Protein AF-A0A0P9VXT4-F1 (afdb_monomer_lite)

Sequence (133 aa):
MSAPTRQIVRPAGAGHETLYVLLLCLLILGVAAGVVSLHRDTQETHSLASHQLDARRDLTAAEQGIYADLRVTLDEIRLLATEQQTPVTPQQLGDEGFAPFAQDASSVSRGGHAWQMFEQSYLGLSQTPNVAG

InterPro domains:
  IPR046160 Protein of unknown function DUF6162 [PF19659] (54-133)

Secondary structure (DSSP, 8-state):
-PPP-----PPP-THHHHHHHHHHHHHHHHHHHHHHHHS----------TT---TTTTS-HHHHHHHHHHHHHHHHHHHHHHH-SS---HHHHHHTT-TTTS-SHHHHHTT--EEEEETTEEEEE-S-TTT--

Foldseek 3Di:
DDDDDDDDDDPDPCPVVVVVVVVVVVVVVVVVVVVCVVPPPPPPCPPDDPPDDDLVPRDDPLSVLQVVLCVVVVVVQVVVVVVDVDRCFLVNCLVVPRPPSPPDPSVVQSQVWDWGDDPNDIDTDGPCVVRPD

pLDDT: mean 83.83, std 13.0, range [42.97, 97.62]

Structure (mmCIF, N/CA/C/O backbone):
data_AF-A0A0P9VXT4-F1
#
_entry.id   AF-A0A0P9VXT4-F1
#
loop_
_atom_site.group_PDB
_atom_site.id
_atom_site.type_symbol
_atom_site.label_atom_id
_atom_site.label_alt_id
_atom_site.label_comp_id
_atom_site.label_asym_id
_atom_site.label_entity_id
_atom_site.label_seq_id
_atom_site.pdbx_PDB_ins_code
_atom_site.Cartn_x
_atom_site.Cartn_y
_atom_site.Cartn_z
_atom_site.occupancy
_atom_site.B_iso_or_equiv
_atom_site.auth_seq_id
_atom_site.auth_comp_id
_atom_site.auth_asym_id
_atom_site.auth_atom_id
_atom_site.pdbx_PDB_model_num
ATOM 1 N N . MET A 1 1 ? 34.892 46.091 -50.918 1.00 42.97 1 MET A N 1
ATOM 2 C CA . MET A 1 1 ? 33.662 45.338 -50.591 1.00 42.97 1 MET A CA 1
ATOM 3 C C . MET A 1 1 ? 34.086 43.928 -50.218 1.00 42.97 1 MET A C 1
ATOM 5 O O . MET A 1 1 ? 34.544 43.203 -51.090 1.00 42.97 1 MET A O 1
ATOM 9 N N . SER A 1 2 ? 34.074 43.593 -48.929 1.00 49.78 2 SER A N 1
ATOM 10 C CA . SER A 1 2 ? 34.536 42.288 -48.433 1.00 49.78 2 SER A CA 1
ATOM 11 C C . SER A 1 2 ? 33.477 41.220 -48.708 1.00 49.78 2 SER A C 1
ATOM 13 O O . SER A 1 2 ? 32.306 41.428 -48.396 1.00 49.78 2 SER A O 1
ATOM 15 N N . ALA A 1 3 ? 33.869 40.105 -49.324 1.00 58.69 3 ALA A N 1
ATOM 16 C CA . ALA A 1 3 ? 32.957 39.003 -49.617 1.00 58.69 3 ALA A CA 1
ATOM 17 C C . ALA A 1 3 ? 32.540 38.283 -48.316 1.00 58.69 3 ALA A C 1
ATOM 19 O O . ALA A 1 3 ? 33.403 38.032 -47.472 1.00 58.69 3 ALA A O 1
ATOM 20 N N . PRO A 1 4 ? 31.251 37.940 -48.129 1.00 67.75 4 PRO A N 1
ATOM 21 C CA . PRO A 1 4 ? 30.798 37.243 -46.932 1.00 67.75 4 PRO A CA 1
ATOM 22 C C . PRO A 1 4 ? 31.283 35.787 -46.932 1.00 67.75 4 PRO A C 1
ATOM 24 O O . PRO A 1 4 ? 30.975 35.004 -47.833 1.00 67.75 4 PRO A O 1
ATOM 27 N N . THR A 1 5 ? 32.031 35.410 -45.899 1.00 71.88 5 THR A N 1
ATOM 28 C CA . THR A 1 5 ? 32.478 34.036 -45.658 1.00 71.88 5 THR A CA 1
ATOM 29 C C . THR A 1 5 ? 31.291 33.187 -45.206 1.00 71.88 5 THR A C 1
ATOM 31 O O . THR A 1 5 ? 30.787 33.326 -44.094 1.00 71.88 5 THR A O 1
ATOM 34 N N . ARG A 1 6 ? 30.818 32.290 -46.075 1.00 73.00 6 ARG A N 1
ATOM 35 C CA . ARG A 1 6 ? 29.750 31.337 -45.752 1.00 73.00 6 ARG A CA 1
ATOM 36 C C . ARG A 1 6 ? 30.343 30.127 -45.029 1.00 73.00 6 ARG A C 1
ATOM 38 O O . ARG A 1 6 ? 30.913 29.244 -45.665 1.00 73.00 6 ARG A O 1
ATOM 45 N N . GLN A 1 7 ? 30.192 30.076 -43.710 1.00 74.88 7 GLN A N 1
ATOM 46 C CA . GLN A 1 7 ? 30.589 28.926 -42.898 1.00 74.88 7 GLN A CA 1
ATOM 47 C C . GLN A 1 7 ? 29.438 27.915 -42.822 1.00 74.88 7 GLN A C 1
ATOM 49 O O . GLN A 1 7 ? 28.364 28.215 -42.307 1.00 74.88 7 GLN A O 1
ATOM 54 N N . ILE A 1 8 ? 29.655 26.712 -43.353 1.00 68.69 8 ILE A N 1
ATOM 55 C CA . ILE A 1 8 ? 28.701 25.601 -43.259 1.00 68.69 8 ILE A CA 1
ATOM 56 C C . ILE A 1 8 ? 29.077 24.776 -42.027 1.00 68.69 8 ILE A C 1
ATOM 58 O O . ILE A 1 8 ? 30.079 24.061 -42.040 1.00 68.69 8 ILE A O 1
ATOM 62 N N . VAL A 1 9 ? 28.283 24.879 -40.960 1.00 69.69 9 VAL A N 1
ATOM 63 C CA . VAL A 1 9 ? 28.416 24.025 -39.773 1.00 69.69 9 VAL A CA 1
ATOM 64 C C . VAL A 1 9 ? 27.749 22.690 -40.092 1.00 69.69 9 VAL A C 1
ATOM 66 O O . VAL A 1 9 ? 26.535 22.625 -40.277 1.00 69.69 9 VAL A O 1
ATOM 69 N N . ARG A 1 10 ? 28.540 21.620 -40.219 1.00 62.66 10 ARG A N 1
ATOM 70 C CA . ARG A 1 10 ? 27.982 20.270 -40.357 1.00 62.66 10 ARG A CA 1
ATOM 71 C C . ARG A 1 10 ? 27.337 19.877 -39.022 1.00 62.66 10 ARG A C 1
ATOM 73 O O . ARG A 1 10 ? 27.968 20.107 -37.990 1.00 62.66 10 ARG A O 1
ATOM 80 N N . PRO A 1 11 ? 26.120 19.306 -39.016 1.00 65.12 11 PRO A N 1
ATOM 81 C CA . PRO A 1 11 ? 25.519 18.816 -37.783 1.00 65.12 11 PRO A CA 1
ATOM 82 C C . PRO A 1 11 ? 26.452 17.775 -37.155 1.00 65.12 11 PRO A C 1
ATOM 84 O O . PRO A 1 11 ? 26.979 16.911 -37.860 1.00 65.12 11 PRO A O 1
ATOM 87 N N . ALA A 1 12 ? 26.688 17.887 -35.846 1.00 62.22 12 ALA A N 1
ATOM 88 C CA . ALA A 1 12 ? 27.443 16.891 -35.097 1.00 62.22 12 ALA A CA 1
ATOM 89 C C . ALA A 1 12 ? 26.762 15.528 -35.293 1.00 62.22 12 ALA A C 1
ATOM 91 O O . ALA A 1 12 ? 25.574 15.369 -35.015 1.00 62.22 12 ALA A O 1
ATOM 92 N N . GLY A 1 13 ? 27.485 14.573 -35.877 1.00 61.97 13 GLY A N 1
ATOM 93 C CA . GLY A 1 13 ? 26.953 13.259 -36.222 1.00 61.97 13 GLY A CA 1
ATOM 94 C C . GLY A 1 13 ? 26.688 12.413 -34.978 1.00 61.97 13 GLY A C 1
ATOM 95 O O . GLY A 1 13 ? 27.500 11.562 -34.643 1.00 61.97 13 GLY A O 1
ATOM 96 N N . ALA A 1 14 ? 25.530 12.598 -34.342 1.00 60.06 14 ALA A N 1
ATOM 97 C CA . ALA A 1 14 ? 25.082 11.870 -33.146 1.00 60.06 14 ALA A CA 1
ATOM 98 C C . ALA A 1 14 ? 24.666 10.402 -33.405 1.00 60.06 14 ALA A C 1
ATOM 100 O O . ALA A 1 14 ? 24.127 9.731 -32.523 1.00 60.06 14 ALA A O 1
ATOM 101 N N . GLY A 1 15 ? 24.871 9.887 -34.624 1.00 63.19 15 GLY A N 1
ATOM 102 C CA . GLY A 1 15 ? 24.391 8.562 -35.031 1.00 63.19 15 GLY A CA 1
ATOM 103 C C . GLY A 1 15 ? 25.058 7.410 -34.276 1.00 63.19 15 GLY A C 1
ATOM 104 O O . GLY A 1 15 ? 24.374 6.486 -33.846 1.00 63.19 15 GLY A O 1
ATOM 105 N N . HIS A 1 16 ? 26.375 7.482 -34.060 1.00 74.00 16 HIS A N 1
ATOM 106 C CA . HIS A 1 16 ? 27.107 6.420 -33.360 1.00 74.00 16 HIS A CA 1
ATOM 107 C C . HIS A 1 16 ? 26.843 6.441 -31.853 1.00 74.00 16 HIS A C 1
ATOM 109 O O . HIS A 1 16 ? 26.641 5.392 -31.256 1.00 74.00 16 HIS A O 1
ATOM 115 N N . GLU A 1 17 ? 26.774 7.624 -31.244 1.00 80.62 17 GLU A N 1
ATOM 116 C CA . GLU A 1 17 ? 26.475 7.773 -29.815 1.00 80.62 17 GLU A CA 1
ATOM 117 C C . GLU A 1 17 ? 25.069 7.256 -29.494 1.00 80.62 17 GLU A C 1
ATOM 119 O O . GLU A 1 17 ? 24.894 6.475 -28.562 1.00 80.62 17 GLU A O 1
ATOM 124 N N . THR A 1 18 ? 24.082 7.595 -30.331 1.00 84.19 18 THR A N 1
ATOM 125 C CA . THR A 1 18 ? 22.703 7.103 -30.179 1.00 84.19 18 THR A CA 1
ATOM 126 C C . THR A 1 18 ? 22.623 5.589 -30.376 1.00 84.19 18 THR A C 1
ATOM 128 O O . THR A 1 18 ? 21.898 4.912 -29.649 1.00 84.19 18 THR A O 1
ATOM 131 N N . LEU A 1 19 ? 23.399 5.034 -31.314 1.00 86.62 19 LEU A N 1
ATOM 132 C CA . LEU A 1 19 ? 23.491 3.588 -31.515 1.00 86.62 19 LEU A CA 1
ATOM 133 C C . LEU A 1 19 ? 24.079 2.881 -30.286 1.00 86.62 19 LEU A C 1
ATOM 135 O O . LEU A 1 19 ? 23.535 1.866 -29.858 1.00 86.62 19 LEU A O 1
ATOM 139 N N . TYR A 1 20 ? 25.157 3.409 -29.700 1.00 89.56 20 TYR A N 1
ATOM 140 C CA . TYR A 1 20 ? 25.758 2.827 -28.498 1.00 89.56 20 TYR A CA 1
ATOM 141 C C . TYR A 1 20 ? 24.814 2.888 -27.299 1.00 89.56 20 TYR A C 1
ATOM 143 O O . TYR A 1 20 ? 24.695 1.903 -26.573 1.00 89.56 20 TYR A O 1
ATOM 151 N N . VAL A 1 21 ? 24.096 4.000 -27.122 1.00 91.56 21 VAL A N 1
ATOM 152 C CA . VAL A 1 21 ? 23.073 4.129 -26.074 1.00 91.56 21 VAL A CA 1
ATOM 153 C C . VAL A 1 21 ? 21.953 3.113 -26.289 1.00 91.56 21 VAL A C 1
ATOM 155 O O . VAL A 1 21 ? 21.589 2.406 -25.354 1.00 91.56 21 VAL A O 1
ATOM 158 N N . LEU A 1 22 ? 21.451 2.971 -27.520 1.00 92.12 22 LEU A N 1
ATOM 159 C CA . LEU A 1 22 ? 20.409 1.994 -27.839 1.00 92.12 22 LEU A CA 1
ATOM 160 C C . LEU A 1 22 ? 20.871 0.556 -27.565 1.00 92.12 22 LEU A C 1
ATOM 162 O O . LEU A 1 22 ? 20.134 -0.218 -26.956 1.00 92.12 22 LEU A O 1
ATOM 166 N N . LEU A 1 23 ? 22.090 0.202 -27.978 1.00 95.50 23 LEU A N 1
ATOM 167 C CA . LEU A 1 23 ? 22.667 -1.119 -27.721 1.00 95.50 23 LEU A CA 1
ATOM 168 C C . LEU A 1 23 ? 22.830 -1.387 -26.225 1.00 95.50 23 LEU A C 1
ATOM 170 O O . LEU A 1 23 ? 22.500 -2.478 -25.766 1.00 95.50 23 LEU A O 1
ATOM 174 N N . LEU A 1 24 ? 23.286 -0.395 -25.459 1.00 95.56 24 LEU A N 1
ATOM 175 C CA . LEU A 1 24 ? 23.392 -0.505 -24.009 1.00 95.56 24 LEU A CA 1
ATOM 176 C C . LEU A 1 24 ? 22.015 -0.715 -23.366 1.00 95.56 24 LEU A C 1
ATOM 178 O O . LEU A 1 24 ? 21.866 -1.604 -22.530 1.00 95.56 24 LEU A O 1
ATOM 182 N N . CYS A 1 25 ? 20.996 0.041 -23.786 1.00 96.25 25 CYS A N 1
ATOM 183 C CA . CYS A 1 25 ? 19.622 -0.145 -23.317 1.00 96.25 25 CYS A CA 1
ATOM 184 C C . CYS A 1 25 ? 19.106 -1.558 -23.620 1.00 96.25 25 CYS A C 1
ATOM 186 O O . CYS A 1 25 ? 18.560 -2.210 -22.732 1.00 96.25 25 CYS A O 1
ATOM 188 N N . LEU A 1 26 ? 19.310 -2.062 -24.842 1.00 97.62 26 LEU A N 1
ATOM 189 C CA . LEU A 1 26 ? 18.908 -3.420 -25.219 1.00 97.62 26 LEU A CA 1
ATOM 190 C C . LEU A 1 26 ? 19.645 -4.488 -24.407 1.00 97.62 26 LEU A C 1
ATOM 192 O O . LEU A 1 26 ? 19.032 -5.473 -24.003 1.00 97.62 26 LEU A O 1
ATOM 196 N N . LEU A 1 27 ? 20.932 -4.283 -24.127 1.00 97.56 27 LEU A N 1
ATOM 197 C CA . LEU A 1 27 ? 21.717 -5.185 -23.291 1.00 97.56 27 LEU A CA 1
ATOM 198 C C . LEU A 1 27 ? 21.189 -5.218 -21.851 1.00 97.56 27 LEU A C 1
ATOM 200 O O . LEU A 1 27 ? 20.994 -6.303 -21.309 1.00 97.56 27 LEU A O 1
ATOM 204 N N . ILE A 1 28 ? 20.890 -4.059 -21.254 1.00 97.50 28 ILE A N 1
ATOM 205 C CA . ILE A 1 28 ? 20.290 -3.973 -19.912 1.00 97.50 28 ILE A CA 1
ATOM 206 C C . ILE A 1 28 ? 18.945 -4.705 -19.880 1.00 97.50 28 ILE A C 1
ATOM 208 O O . ILE A 1 28 ? 18.713 -5.519 -18.987 1.00 97.50 28 ILE A O 1
ATOM 212 N N . LEU A 1 29 ? 18.078 -4.459 -20.867 1.00 97.44 29 LEU A N 1
ATOM 213 C CA . LEU A 1 29 ? 16.775 -5.122 -20.963 1.00 97.44 29 LEU A CA 1
ATOM 214 C C . LEU A 1 29 ? 16.917 -6.639 -21.133 1.00 97.44 29 LEU A C 1
ATOM 216 O O . LEU A 1 29 ? 16.199 -7.391 -20.478 1.00 97.44 29 LEU A O 1
ATOM 220 N N . GLY A 1 30 ? 17.859 -7.095 -21.962 1.00 97.62 30 GLY A N 1
ATOM 221 C CA . GLY A 1 30 ? 18.140 -8.516 -22.163 1.00 97.62 30 GLY A CA 1
ATOM 222 C C . GLY A 1 30 ? 18.633 -9.202 -20.889 1.00 9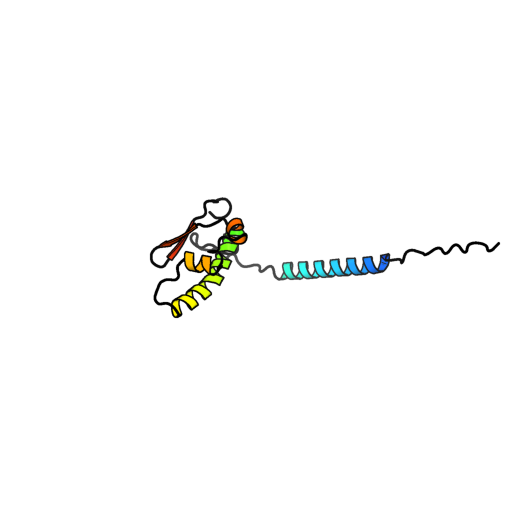7.62 30 GLY A C 1
ATOM 223 O O . GLY A 1 30 ? 18.136 -10.271 -20.536 1.00 97.62 30 GLY A O 1
ATOM 224 N N . VAL A 1 31 ? 19.556 -8.568 -20.158 1.00 96.69 31 VAL A N 1
ATOM 225 C CA . VAL A 1 31 ? 20.050 -9.079 -18.870 1.00 96.69 31 VAL A CA 1
ATOM 226 C C . VAL A 1 31 ? 18.927 -9.114 -17.836 1.00 96.69 31 VAL A C 1
ATOM 228 O O . VAL A 1 31 ? 18.741 -10.142 -17.193 1.00 96.69 31 VAL A O 1
ATOM 231 N N . ALA A 1 32 ? 18.140 -8.043 -17.703 1.00 94.19 32 ALA A N 1
ATOM 232 C CA . ALA A 1 32 ? 17.018 -7.994 -16.767 1.00 94.19 32 ALA A CA 1
ATOM 233 C C . ALA A 1 32 ? 15.973 -9.077 -17.074 1.00 94.19 32 ALA A C 1
ATOM 235 O O . ALA A 1 32 ? 15.560 -9.807 -16.175 1.00 94.19 32 ALA A O 1
ATOM 236 N N . ALA A 1 33 ? 15.594 -9.238 -18.346 1.00 92.62 33 ALA A N 1
ATOM 237 C CA . ALA A 1 33 ? 14.677 -10.289 -18.776 1.00 92.62 33 ALA A CA 1
ATOM 238 C C . ALA A 1 33 ? 15.239 -11.691 -18.495 1.00 92.62 33 ALA A C 1
ATOM 240 O O . ALA A 1 33 ? 14.506 -12.557 -18.017 1.00 92.62 33 ALA A O 1
ATOM 241 N N . GLY A 1 34 ? 16.536 -11.907 -18.733 1.00 94.06 34 GLY A N 1
ATOM 242 C CA . GLY A 1 34 ? 17.222 -13.157 -18.408 1.00 94.06 34 GLY A CA 1
ATOM 243 C C . GLY A 1 34 ? 17.204 -13.455 -16.910 1.00 94.06 34 GLY A C 1
ATOM 244 O O . GLY A 1 34 ? 16.792 -14.539 -16.507 1.00 94.06 34 GLY A O 1
ATOM 245 N N . VAL A 1 35 ? 17.571 -12.478 -16.077 1.00 91.44 35 VAL A N 1
ATOM 246 C CA . VAL A 1 35 ? 17.538 -12.594 -14.612 1.00 91.44 35 VAL A CA 1
ATOM 247 C C . VAL A 1 35 ? 16.130 -12.917 -14.130 1.00 91.44 35 VAL A C 1
ATOM 249 O O . VAL A 1 35 ? 15.974 -13.874 -13.380 1.00 91.44 35 VAL A O 1
ATOM 252 N N . VAL A 1 36 ? 15.111 -12.186 -14.591 1.00 86.69 36 VAL A N 1
ATOM 253 C CA . VAL A 1 36 ? 13.705 -12.430 -14.231 1.00 86.69 36 VAL A CA 1
ATOM 254 C C . VAL A 1 36 ? 13.253 -13.812 -14.686 1.00 86.69 36 VAL A C 1
ATOM 256 O O . VAL A 1 36 ? 12.566 -14.495 -13.941 1.00 86.69 36 VAL A O 1
ATOM 259 N N . SER A 1 37 ? 13.628 -14.253 -15.887 1.00 85.75 37 SER A N 1
ATOM 260 C CA . SER A 1 37 ? 13.245 -15.577 -16.380 1.00 85.75 37 SER A CA 1
ATOM 261 C C . SER A 1 37 ? 13.921 -16.710 -15.609 1.00 85.75 37 SER A C 1
ATOM 263 O O . SER A 1 37 ? 13.303 -17.755 -15.443 1.00 85.75 37 SER A O 1
ATOM 265 N N . LEU A 1 38 ? 15.164 -16.519 -15.158 1.00 84.12 38 LEU A N 1
ATOM 266 C CA . LEU A 1 38 ? 15.915 -17.499 -14.365 1.00 84.12 38 LEU A CA 1
ATOM 267 C C . LEU A 1 38 ? 15.501 -17.498 -12.885 1.00 84.12 38 LEU A C 1
ATOM 269 O O . LEU A 1 38 ? 15.521 -18.547 -12.257 1.00 84.12 38 LEU A O 1
ATOM 273 N N . HIS A 1 39 ? 15.107 -16.340 -12.344 1.00 74.31 39 HIS A N 1
ATOM 274 C CA . HIS A 1 39 ? 14.592 -16.170 -10.977 1.00 74.31 39 HIS A CA 1
ATOM 275 C C . HIS A 1 39 ? 13.067 -16.245 -10.899 1.00 74.31 39 HIS A C 1
ATOM 277 O O . HIS A 1 39 ? 12.490 -15.970 -9.847 1.00 74.31 39 HIS A O 1
ATOM 283 N N . ARG A 1 40 ? 12.385 -16.612 -11.991 1.00 62.91 40 ARG A N 1
ATOM 284 C CA . ARG A 1 40 ? 11.022 -17.124 -11.887 1.00 62.91 40 ARG A CA 1
ATOM 285 C C . ARG A 1 40 ? 11.145 -18.447 -11.162 1.00 62.91 40 ARG A C 1
ATOM 287 O O . ARG A 1 40 ? 11.313 -19.485 -11.794 1.00 62.91 40 ARG A O 1
ATOM 294 N N . ASP A 1 41 ? 11.093 -18.378 -9.839 1.00 56.03 41 ASP A N 1
ATOM 295 C CA . ASP A 1 41 ? 10.861 -19.539 -9.012 1.00 56.03 41 ASP A CA 1
ATOM 296 C C . ASP A 1 41 ? 9.690 -20.293 -9.642 1.00 56.03 41 ASP A C 1
ATOM 298 O O . ASP A 1 41 ? 8.559 -19.798 -9.724 1.00 56.03 41 ASP A O 1
ATOM 302 N N . THR A 1 42 ? 9.967 -21.509 -10.103 1.00 56.00 42 THR A N 1
ATOM 303 C CA . THR A 1 42 ? 8.981 -22.581 -10.157 1.00 56.00 42 THR A CA 1
ATOM 304 C C . THR A 1 42 ? 8.599 -22.878 -8.715 1.00 56.00 42 THR A C 1
ATOM 306 O O . THR A 1 42 ? 8.976 -23.900 -8.153 1.00 56.00 42 THR A O 1
ATOM 309 N N . GLN A 1 43 ? 7.927 -21.922 -8.078 1.00 51.19 43 GLN A N 1
ATOM 310 C CA . GLN A 1 43 ? 7.336 -22.091 -6.773 1.00 51.19 43 GLN A CA 1
ATOM 311 C C . GLN A 1 43 ? 6.273 -23.148 -6.984 1.00 51.19 43 GLN A C 1
ATOM 313 O O . GLN A 1 43 ? 5.230 -22.872 -7.589 1.00 51.19 43 GLN A O 1
ATOM 318 N N . GLU A 1 44 ? 6.604 -24.370 -6.558 1.00 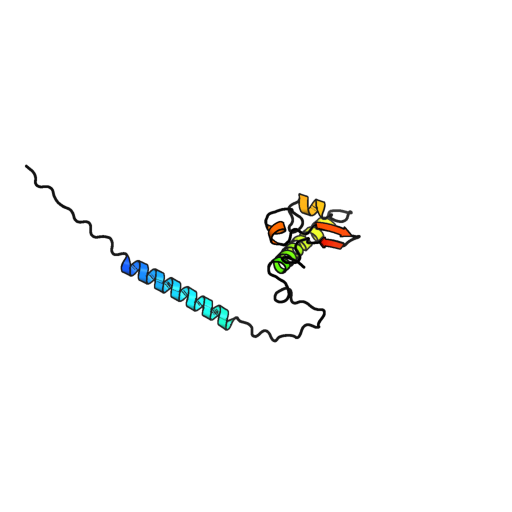50.62 44 GLU A N 1
ATOM 319 C CA . GLU A 1 44 ? 5.635 -25.423 -6.326 1.00 50.62 44 GLU A CA 1
ATOM 320 C C . GLU A 1 44 ? 4.397 -24.751 -5.762 1.00 50.62 44 GLU A C 1
ATOM 322 O O . GLU A 1 44 ? 4.453 -24.033 -4.759 1.00 50.62 44 GLU A O 1
ATOM 327 N N . THR A 1 45 ? 3.290 -24.918 -6.471 1.00 53.38 45 THR A N 1
ATOM 328 C CA . THR A 1 45 ? 1.975 -24.594 -5.958 1.00 53.38 45 THR A CA 1
ATOM 329 C C . THR A 1 45 ? 1.770 -25.491 -4.747 1.00 53.38 45 THR A C 1
ATOM 331 O O . THR A 1 45 ? 1.191 -26.569 -4.859 1.00 53.38 45 THR A O 1
ATOM 334 N N . HIS A 1 46 ? 2.291 -25.082 -3.592 1.00 51.06 46 HIS A N 1
ATOM 335 C CA . HIS A 1 46 ? 1.786 -25.532 -2.316 1.00 51.06 46 HIS A CA 1
ATOM 336 C C . HIS A 1 46 ? 0.303 -25.209 -2.386 1.00 51.06 46 HIS A C 1
ATOM 338 O O . HIS A 1 46 ? -0.081 -24.040 -2.409 1.00 51.06 46 HIS A O 1
ATOM 344 N N . SER A 1 47 ? -0.510 -26.246 -2.566 1.00 59.25 47 SER A N 1
ATOM 345 C CA . SER A 1 47 ? -1.953 -26.113 -2.602 1.00 59.25 47 SER A CA 1
ATOM 346 C C . SER A 1 47 ? -2.358 -25.539 -1.254 1.00 59.25 47 SER A C 1
ATOM 348 O O . SER A 1 47 ? -2.374 -26.252 -0.247 1.00 59.25 47 SER A O 1
ATOM 350 N N . LEU A 1 48 ? -2.598 -24.234 -1.219 1.00 64.06 48 LEU A N 1
ATOM 351 C CA . LEU A 1 48 ? -3.164 -23.590 -0.056 1.00 64.06 48 LEU A CA 1
ATOM 352 C C . LEU A 1 48 ? -4.504 -24.267 0.217 1.00 64.06 48 LEU A C 1
ATOM 354 O O . LEU A 1 48 ? -5.264 -24.582 -0.704 1.00 64.06 48 LEU A O 1
ATOM 358 N N . ALA A 1 49 ? -4.770 -24.567 1.486 1.00 72.31 49 ALA A N 1
ATOM 359 C CA . ALA A 1 49 ? -6.088 -25.044 1.865 1.00 72.31 49 ALA A CA 1
ATOM 360 C C . ALA A 1 49 ? -7.123 -23.988 1.449 1.00 72.31 49 ALA A C 1
ATOM 362 O O . ALA A 1 49 ? -6.822 -22.801 1.478 1.00 72.31 49 ALA A O 1
ATOM 363 N N . SER A 1 50 ? -8.348 -24.389 1.109 1.00 70.25 50 SER A N 1
ATOM 364 C CA . SER A 1 50 ? -9.373 -23.502 0.521 1.00 70.25 50 SER A CA 1
ATOM 365 C C . SER A 1 50 ? -9.761 -22.267 1.355 1.00 70.25 50 SER A C 1
ATOM 367 O O . SER A 1 50 ? -10.531 -21.438 0.890 1.00 70.25 50 SER A O 1
ATOM 369 N N . HIS A 1 51 ? -9.286 -22.171 2.597 1.00 75.31 51 HIS A N 1
ATOM 370 C CA . HIS A 1 51 ? -9.495 -21.055 3.521 1.00 75.31 51 HIS A CA 1
ATOM 371 C C . HIS A 1 51 ? -8.255 -20.157 3.681 1.00 75.31 51 HIS A C 1
ATOM 373 O O . HIS A 1 51 ? -8.272 -19.234 4.490 1.00 75.31 51 HIS A O 1
ATOM 379 N N . GLN A 1 52 ? -7.159 -20.461 2.987 1.00 78.75 52 GLN A N 1
ATOM 380 C CA . GLN A 1 52 ? -5.926 -19.683 3.005 1.00 78.75 52 GLN A CA 1
ATOM 381 C C . GLN A 1 52 ? -5.814 -18.896 1.706 1.00 78.75 52 GLN A C 1
ATOM 383 O O . GLN A 1 52 ? -6.102 -19.419 0.634 1.00 78.75 52 GLN A O 1
ATOM 388 N N . LEU A 1 53 ? -5.376 -17.648 1.832 1.00 77.06 53 LEU A N 1
ATOM 389 C CA . LEU A 1 53 ? -5.124 -16.747 0.716 1.00 77.06 53 LEU A CA 1
ATOM 390 C C . LEU A 1 53 ? -3.626 -16.438 0.675 1.00 77.06 53 LEU A C 1
ATOM 392 O O . LEU A 1 53 ? -3.041 -16.056 1.693 1.00 77.06 53 LEU A O 1
ATOM 396 N N . ASP A 1 54 ? -2.999 -16.588 -0.488 1.00 80.19 54 ASP A N 1
ATOM 397 C CA . ASP A 1 54 ? -1.670 -16.048 -0.748 1.00 80.19 54 ASP A CA 1
ATOM 398 C C . ASP A 1 54 ? -1.795 -14.540 -0.946 1.00 80.19 54 ASP A C 1
ATOM 400 O O . ASP A 1 54 ? -2.286 -14.069 -1.975 1.00 80.19 54 ASP A O 1
ATOM 404 N N . ALA A 1 55 ? -1.276 -13.770 0.009 1.00 79.75 55 ALA A N 1
ATOM 405 C CA . ALA A 1 55 ? -1.270 -12.316 -0.072 1.00 79.75 55 ALA A CA 1
ATOM 406 C C . ALA A 1 55 ? -0.613 -11.772 -1.359 1.00 79.75 55 ALA A C 1
ATOM 408 O O . ALA A 1 55 ? -0.860 -10.628 -1.706 1.00 79.75 55 ALA A O 1
ATOM 409 N N . ARG A 1 56 ? 0.213 -12.546 -2.084 1.00 75.69 56 ARG A N 1
ATOM 410 C CA . ARG A 1 56 ? 0.815 -12.126 -3.365 1.00 75.69 56 ARG A CA 1
ATOM 411 C C . ARG A 1 56 ? -0.002 -12.472 -4.608 1.00 75.69 56 ARG A C 1
ATOM 413 O O . ARG A 1 56 ? 0.237 -11.863 -5.650 1.00 75.69 56 ARG A O 1
ATOM 420 N N . ARG A 1 57 ? -0.883 -13.473 -4.553 1.00 73.94 57 ARG A N 1
ATOM 421 C CA . ARG A 1 57 ? -1.561 -14.017 -5.751 1.00 73.94 57 ARG A CA 1
ATOM 422 C C . ARG A 1 57 ? -3.074 -13.901 -5.683 1.00 73.94 57 ARG A C 1
ATOM 424 O O . ARG A 1 57 ? -3.691 -13.675 -6.719 1.00 73.94 57 ARG A O 1
ATOM 431 N N . ASP A 1 58 ? -3.630 -14.021 -4.485 1.00 81.12 58 ASP A N 1
ATOM 432 C CA . ASP A 1 58 ? -5.073 -14.124 -4.275 1.00 81.12 58 ASP A CA 1
ATOM 433 C C . ASP A 1 58 ? -5.706 -12.779 -3.894 1.00 81.12 58 ASP A C 1
ATOM 435 O O . ASP A 1 58 ? -6.926 -12.659 -3.890 1.00 81.12 58 ASP A O 1
ATOM 439 N N . LEU A 1 59 ? -4.881 -11.763 -3.615 1.00 85.25 59 LEU A N 1
ATOM 440 C CA . LEU A 1 59 ? -5.308 -10.385 -3.367 1.00 85.25 59 LEU A CA 1
ATOM 441 C C . LEU A 1 59 ? -5.170 -9.525 -4.627 1.00 85.25 59 LEU A C 1
ATOM 443 O O . LEU A 1 59 ? -4.171 -9.624 -5.352 1.00 85.25 59 LEU A O 1
ATOM 447 N N . THR A 1 60 ? -6.120 -8.617 -4.846 1.00 88.12 60 THR A N 1
ATOM 448 C CA . THR A 1 60 ? -6.017 -7.563 -5.864 1.00 88.12 60 THR A CA 1
ATOM 449 C C . THR A 1 60 ? -4.870 -6.601 -5.544 1.00 88.12 60 THR A C 1
ATOM 451 O O . THR A 1 60 ? -4.424 -6.490 -4.406 1.00 88.12 60 THR A O 1
ATOM 454 N N . ALA A 1 61 ? -4.386 -5.839 -6.530 1.00 87.50 61 ALA A N 1
ATOM 455 C CA . ALA A 1 61 ? -3.296 -4.882 -6.299 1.00 87.50 61 ALA A CA 1
ATOM 456 C C . ALA A 1 61 ? -3.615 -3.846 -5.197 1.00 87.50 61 ALA A C 1
ATOM 458 O O . ALA A 1 61 ? -2.722 -3.427 -4.458 1.00 87.50 61 ALA A O 1
ATOM 459 N N . ALA A 1 62 ? -4.883 -3.447 -5.068 1.00 88.25 62 ALA A N 1
ATOM 460 C CA . ALA A 1 62 ? -5.333 -2.538 -4.020 1.00 88.25 62 ALA A CA 1
ATOM 461 C C . ALA A 1 62 ? -5.321 -3.212 -2.638 1.00 88.25 62 ALA A C 1
ATOM 463 O O . ALA A 1 62 ? -4.772 -2.642 -1.695 1.00 88.25 62 ALA A O 1
ATOM 464 N N . GLU A 1 63 ? -5.820 -4.445 -2.531 1.00 89.50 63 GLU A N 1
ATOM 465 C CA . GLU A 1 63 ? -5.800 -5.238 -1.293 1.00 89.50 63 GLU A CA 1
ATOM 466 C C . GLU A 1 63 ? -4.382 -5.580 -0.834 1.00 89.50 63 GLU A C 1
ATOM 468 O O . GLU A 1 63 ? -4.070 -5.458 0.349 1.00 89.50 63 GLU A O 1
ATOM 473 N N . GLN A 1 64 ? -3.493 -5.942 -1.764 1.00 91.69 64 GLN A N 1
ATOM 474 C CA . GLN A 1 64 ? -2.063 -6.126 -1.487 1.00 91.69 64 GLN A CA 1
ATOM 475 C C . GLN A 1 64 ? -1.452 -4.860 -0.896 1.00 91.69 64 GLN A C 1
ATOM 477 O O . GLN A 1 64 ? -0.665 -4.908 0.047 1.00 91.69 64 GLN A O 1
ATOM 482 N N . GLY A 1 65 ? -1.858 -3.725 -1.452 1.00 91.44 65 GLY A N 1
ATOM 483 C CA . GLY A 1 65 ? -1.527 -2.406 -0.968 1.00 91.44 65 GLY A CA 1
ATOM 484 C C . GLY A 1 65 ? -1.946 -2.153 0.474 1.00 91.44 65 GLY A C 1
ATOM 485 O O . GLY A 1 65 ? -1.123 -1.754 1.290 1.00 91.44 65 GLY A O 1
ATOM 486 N N . ILE A 1 66 ? -3.212 -2.418 0.792 1.00 92.12 66 ILE A N 1
ATOM 487 C CA . ILE A 1 66 ? -3.749 -2.249 2.150 1.00 92.12 66 ILE A CA 1
ATOM 488 C C . ILE A 1 66 ? -3.049 -3.186 3.117 1.00 92.12 66 ILE A C 1
ATOM 490 O O . ILE A 1 66 ? -2.668 -2.774 4.206 1.00 92.12 66 ILE A O 1
ATOM 494 N N . TYR A 1 67 ? -2.862 -4.444 2.723 1.00 91.62 67 TYR A N 1
ATOM 495 C CA . TYR A 1 67 ? -2.164 -5.427 3.534 1.00 91.62 67 TYR A CA 1
ATOM 496 C C . TYR A 1 67 ? -0.732 -4.978 3.848 1.00 91.62 67 TYR A C 1
ATOM 498 O O . TYR A 1 67 ? -0.292 -5.093 4.992 1.00 91.62 67 TYR A O 1
ATOM 506 N N . ALA A 1 68 ? -0.016 -4.433 2.861 1.00 92.62 68 ALA A N 1
ATOM 507 C CA . ALA A 1 68 ? 1.320 -3.887 3.064 1.00 92.62 68 ALA A CA 1
ATOM 508 C C . ALA A 1 68 ? 1.310 -2.713 4.055 1.00 92.62 68 ALA A C 1
ATOM 510 O O . ALA A 1 68 ? 2.083 -2.731 5.013 1.00 92.62 68 ALA A O 1
ATOM 511 N N . ASP A 1 69 ? 0.405 -1.749 3.877 1.00 93.38 69 ASP A N 1
ATOM 512 C CA . ASP A 1 69 ? 0.293 -0.586 4.764 1.00 93.38 69 ASP A CA 1
ATOM 513 C C . ASP A 1 69 ? -0.060 -1.007 6.201 1.00 93.38 69 ASP A C 1
ATOM 515 O O . ASP A 1 69 ? 0.587 -0.576 7.153 1.00 93.38 69 ASP A O 1
ATOM 519 N N . LEU A 1 70 ? -1.019 -1.925 6.374 1.00 94.31 70 LEU A N 1
ATOM 520 C CA . LEU A 1 70 ? -1.390 -2.473 7.683 1.00 94.31 70 LEU A CA 1
ATOM 521 C C . LEU A 1 70 ? -0.218 -3.172 8.371 1.00 94.31 70 LEU A C 1
ATOM 523 O O . LEU A 1 70 ? -0.078 -3.069 9.587 1.00 94.31 70 LEU A O 1
ATOM 527 N N . ARG A 1 71 ? 0.626 -3.890 7.620 1.00 93.31 71 ARG A N 1
ATOM 528 C CA . ARG A 1 71 ? 1.817 -4.532 8.190 1.00 93.31 71 ARG A CA 1
ATOM 529 C C . ARG A 1 71 ? 2.845 -3.523 8.673 1.00 93.31 71 ARG A C 1
ATOM 531 O O . ARG A 1 71 ? 3.440 -3.771 9.714 1.00 93.31 71 ARG A O 1
ATOM 538 N N . VAL A 1 72 ? 3.050 -2.436 7.933 1.00 93.69 72 VAL A N 1
ATOM 539 C CA . VAL A 1 72 ? 3.959 -1.355 8.338 1.00 93.69 72 VAL A CA 1
ATOM 540 C C . VAL A 1 72 ? 3.424 -0.676 9.596 1.00 93.69 72 VAL A C 1
ATOM 542 O O . VAL A 1 72 ? 4.122 -0.592 10.601 1.00 93.69 72 VAL A O 1
ATOM 545 N N . THR A 1 73 ? 2.154 -0.284 9.586 1.00 94.94 73 THR A N 1
ATOM 546 C CA . THR A 1 73 ? 1.534 0.429 10.709 1.00 94.94 73 THR A CA 1
ATOM 547 C C . THR A 1 73 ? 1.350 -0.447 11.947 1.00 94.94 73 THR A C 1
ATOM 549 O O . THR A 1 73 ? 1.324 0.066 13.060 1.00 94.94 73 THR A O 1
ATOM 552 N N . LEU A 1 74 ? 1.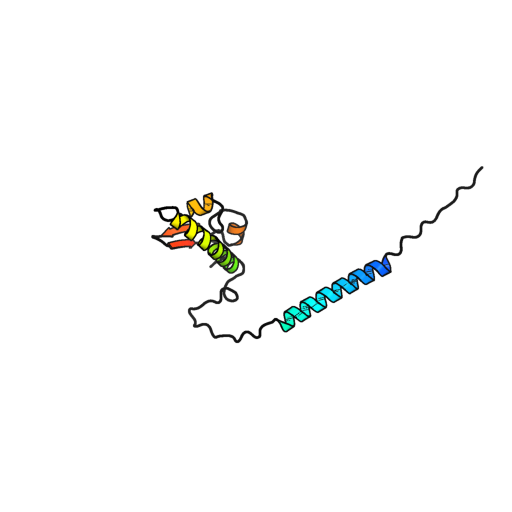276 -1.775 11.810 1.00 94.12 74 LEU A N 1
ATOM 553 C CA . LEU A 1 74 ? 1.214 -2.689 12.955 1.00 94.12 74 LEU A CA 1
ATOM 554 C C . LEU A 1 74 ? 2.422 -2.545 13.888 1.00 94.12 74 LEU A C 1
ATOM 556 O O . LEU A 1 74 ? 2.262 -2.642 15.106 1.00 94.12 74 LEU A O 1
ATOM 560 N N . ASP A 1 75 ? 3.617 -2.342 13.338 1.00 93.19 75 ASP A N 1
ATOM 561 C CA . ASP A 1 75 ? 4.817 -2.185 14.159 1.00 93.19 75 ASP A CA 1
ATOM 562 C C . ASP A 1 75 ? 4.786 -0.855 14.929 1.00 93.19 75 ASP A C 1
ATOM 564 O O . ASP A 1 75 ? 5.104 -0.832 16.119 1.00 93.19 75 ASP A O 1
ATOM 568 N N . GLU A 1 76 ? 4.260 0.204 14.312 1.00 93.88 76 GLU A N 1
ATOM 569 C CA . GLU A 1 76 ? 4.027 1.501 14.962 1.00 93.88 76 GLU A CA 1
ATOM 570 C C . GLU A 1 76 ? 2.953 1.410 16.057 1.00 93.88 76 GLU A C 1
ATOM 572 O O . GLU A 1 76 ? 3.153 1.874 17.178 1.00 93.88 76 GLU A O 1
ATOM 577 N N . ILE A 1 77 ? 1.840 0.713 15.798 1.00 93.44 77 ILE A N 1
ATOM 578 C CA . ILE A 1 77 ? 0.790 0.457 16.800 1.00 93.44 77 ILE A CA 1
ATOM 579 C C . ILE A 1 77 ? 1.370 -0.260 18.022 1.00 93.44 77 ILE A C 1
ATOM 581 O O . ILE A 1 77 ? 1.015 0.068 19.153 1.00 93.44 77 ILE A O 1
ATOM 585 N N . ARG A 1 78 ? 2.247 -1.251 17.823 1.00 92.31 78 ARG A N 1
ATOM 586 C CA . ARG A 1 78 ? 2.884 -1.990 18.928 1.00 92.31 78 ARG A CA 1
ATOM 587 C C . ARG A 1 78 ? 3.800 -1.100 19.758 1.00 92.31 78 ARG A C 1
ATOM 589 O O . ARG A 1 78 ? 3.833 -1.247 20.982 1.00 92.31 78 ARG A O 1
ATOM 596 N N . LEU A 1 79 ? 4.526 -0.196 19.106 1.00 92.56 79 LEU A N 1
ATOM 597 C CA . LEU A 1 79 ? 5.355 0.791 19.784 1.00 92.56 79 LEU A CA 1
ATOM 598 C C . LEU A 1 79 ? 4.484 1.728 20.632 1.00 92.56 79 LEU A C 1
ATOM 600 O O . LEU A 1 79 ? 4.660 1.780 21.849 1.00 92.56 79 LEU A O 1
ATOM 604 N N . LEU A 1 80 ? 3.471 2.352 20.027 1.00 92.25 80 LEU A N 1
ATOM 605 C CA . LEU A 1 80 ? 2.536 3.258 20.706 1.00 92.25 80 LEU A CA 1
ATOM 606 C C . LEU A 1 80 ? 1.785 2.575 21.861 1.00 92.25 80 LEU A C 1
ATOM 608 O O . LEU A 1 80 ? 1.607 3.164 22.926 1.00 92.25 80 LEU A O 1
ATOM 612 N N . ALA A 1 81 ? 1.395 1.309 21.694 1.00 90.69 81 ALA A N 1
ATOM 613 C CA . ALA A 1 81 ? 0.739 0.519 22.738 1.00 90.69 81 ALA A CA 1
ATOM 614 C C . ALA A 1 81 ? 1.653 0.208 23.936 1.00 90.69 81 ALA A C 1
ATOM 616 O O . ALA A 1 81 ? 1.161 -0.127 25.010 1.00 90.69 81 ALA A O 1
ATOM 617 N N . THR A 1 82 ? 2.975 0.301 23.774 1.00 91.69 82 THR A N 1
ATOM 618 C CA . THR A 1 82 ? 3.923 0.172 24.892 1.00 91.69 82 THR A CA 1
ATOM 619 C C . THR A 1 82 ? 4.032 1.481 25.679 1.00 91.69 82 THR A C 1
ATOM 621 O O . THR A 1 82 ? 4.263 1.465 26.888 1.00 91.69 82 THR A O 1
ATOM 624 N N . GLU A 1 83 ? 3.848 2.617 25.008 1.00 90.25 83 GLU A N 1
ATOM 625 C CA . GLU A 1 83 ? 3.952 3.956 25.596 1.00 90.25 83 GLU A CA 1
ATOM 626 C C . GLU A 1 83 ? 2.653 4.414 26.277 1.00 90.25 83 GLU A C 1
ATOM 628 O O . GLU A 1 83 ? 2.683 5.265 27.168 1.00 90.25 83 GLU A O 1
ATOM 633 N N . GLN A 1 84 ? 1.511 3.849 25.879 1.00 88.44 84 GLN A N 1
ATOM 634 C CA . GLN A 1 84 ? 0.180 4.290 26.294 1.00 88.44 84 GLN A CA 1
ATOM 635 C C . GLN A 1 84 ? -0.621 3.145 26.930 1.00 88.44 84 GLN A C 1
ATOM 637 O O . GLN A 1 84 ? -0.534 1.993 26.525 1.00 88.44 84 GLN A O 1
ATOM 642 N N . GLN A 1 85 ? -1.437 3.461 27.940 1.00 77.00 85 GLN A N 1
ATOM 643 C CA . GLN A 1 85 ? -2.274 2.473 28.648 1.00 77.00 85 GLN A CA 1
ATOM 644 C C . GLN A 1 85 ? -3.628 2.227 27.964 1.00 77.00 85 GLN A C 1
ATOM 646 O O . GLN A 1 85 ? -4.344 1.292 28.323 1.00 77.00 85 GLN A O 1
ATOM 651 N N . THR A 1 86 ? -4.000 3.076 27.006 1.00 83.12 86 THR A N 1
ATOM 652 C CA . THR A 1 86 ? -5.245 2.982 26.240 1.00 83.12 86 THR A CA 1
ATOM 653 C C . THR A 1 86 ? -5.003 2.367 24.861 1.00 83.12 86 THR A C 1
ATOM 655 O O . THR A 1 86 ? -3.925 2.558 24.298 1.00 83.12 86 THR A O 1
ATOM 658 N N . PRO A 1 87 ? -5.994 1.670 24.275 1.00 86.44 87 PRO A N 1
ATOM 659 C CA . PRO A 1 87 ? -5.879 1.142 22.918 1.00 86.44 87 PRO A CA 1
ATOM 660 C C . PRO A 1 87 ? -5.646 2.267 21.901 1.00 86.44 87 PRO A C 1
ATOM 662 O O . PRO A 1 87 ? -6.341 3.283 21.935 1.00 86.44 87 PRO A O 1
ATOM 665 N N . VAL A 1 88 ? -4.698 2.065 20.984 1.00 93.06 88 VAL A N 1
ATOM 666 C CA . VAL A 1 88 ? -4.368 3.026 19.921 1.00 93.06 88 VAL A CA 1
ATOM 667 C C . VAL A 1 88 ? -5.540 3.113 18.945 1.00 93.06 88 VAL A C 1
ATOM 669 O O . VAL A 1 88 ? -5.875 2.141 18.279 1.00 93.06 88 VAL A O 1
ATOM 672 N N . THR A 1 89 ? -6.225 4.250 18.874 1.00 93.81 89 THR A N 1
ATOM 673 C CA . THR A 1 89 ? -7.461 4.334 18.076 1.00 93.81 89 THR A CA 1
ATOM 674 C C . THR A 1 89 ? -7.171 4.536 16.580 1.00 93.81 89 THR A C 1
ATOM 676 O O . THR A 1 89 ? -6.178 5.175 16.234 1.00 93.81 89 THR A O 1
ATOM 679 N N . PRO A 1 90 ? -8.052 4.079 15.662 1.00 94.50 90 PRO A N 1
ATOM 680 C CA . PRO A 1 90 ? -7.906 4.356 14.231 1.00 94.50 90 PRO A CA 1
ATOM 681 C C . PRO A 1 90 ? -7.844 5.856 13.922 1.00 94.50 90 PRO A C 1
ATOM 683 O O . PRO A 1 90 ? -7.178 6.267 12.980 1.00 94.50 90 PRO A O 1
ATOM 686 N N . GLN A 1 91 ? -8.543 6.672 14.716 1.00 94.00 91 GLN A N 1
ATOM 687 C CA . GLN A 1 91 ? -8.574 8.117 14.533 1.00 94.00 91 GLN A CA 1
ATOM 688 C C . GLN A 1 91 ? -7.239 8.759 14.904 1.00 94.00 91 GLN A C 1
ATOM 690 O O . GLN A 1 91 ? -6.719 9.540 14.120 1.00 94.00 91 GLN A O 1
ATOM 695 N N . GLN A 1 92 ? -6.638 8.337 16.019 1.00 94.50 92 GLN A N 1
ATOM 696 C CA . GLN A 1 92 ? -5.276 8.730 16.376 1.00 94.50 92 GLN A CA 1
ATOM 697 C C . GLN A 1 92 ? -4.277 8.349 15.271 1.00 94.50 92 GLN A C 1
ATOM 699 O O . GLN A 1 92 ? -3.486 9.184 14.851 1.00 94.50 92 GLN A O 1
ATOM 704 N N . LEU A 1 93 ? -4.352 7.119 14.748 1.00 94.88 93 LEU A N 1
ATOM 705 C CA . LEU A 1 93 ? -3.478 6.684 13.651 1.00 94.88 93 LEU A CA 1
ATOM 706 C C . LEU A 1 93 ? -3.663 7.535 12.389 1.00 94.88 93 LEU A C 1
ATOM 708 O O . LEU A 1 93 ? -2.690 7.854 11.710 1.00 94.88 93 LEU A O 1
ATOM 712 N N . GLY A 1 94 ? -4.905 7.917 12.084 1.00 94.81 94 GLY A N 1
ATOM 713 C CA . GLY A 1 94 ? -5.217 8.817 10.979 1.00 94.81 94 GLY A CA 1
ATOM 714 C C . GLY A 1 94 ? -4.677 10.233 11.189 1.00 94.81 94 GLY A C 1
ATOM 715 O O . GLY A 1 94 ? -4.118 10.802 10.253 1.00 94.81 94 GLY A O 1
ATOM 716 N N . ASP A 1 95 ? -4.792 10.773 12.404 1.00 94.50 95 ASP A N 1
ATOM 717 C CA . ASP A 1 95 ? -4.284 12.099 12.778 1.00 94.50 95 ASP A CA 1
ATOM 718 C C . ASP A 1 95 ? -2.745 12.155 12.739 1.00 94.50 95 ASP A C 1
ATOM 720 O O . ASP A 1 95 ? -2.167 13.173 12.356 1.00 94.50 95 ASP A O 1
ATOM 724 N N . GLU A 1 96 ? -2.079 11.047 13.075 1.00 93.31 96 GLU A N 1
ATOM 725 C CA . GLU A 1 96 ? -0.623 10.876 12.967 1.00 93.31 96 GLU A CA 1
ATOM 726 C C . GLU A 1 96 ? -0.153 10.594 11.524 1.00 93.31 96 GLU A C 1
ATOM 728 O O . GLU A 1 96 ? 1.044 10.631 11.236 1.00 93.31 96 GLU A O 1
ATOM 733 N N . GLY A 1 97 ? -1.080 10.376 10.586 1.00 93.81 97 GLY A N 1
ATOM 734 C CA . GLY A 1 97 ? -0.771 10.194 9.167 1.00 93.81 97 GLY A CA 1
ATOM 735 C C . GLY A 1 97 ? -0.401 8.762 8.772 1.00 93.81 97 GLY A C 1
ATOM 736 O O . GLY A 1 97 ? 0.153 8.554 7.692 1.00 93.81 97 GLY A O 1
ATOM 737 N N . PHE A 1 98 ? -0.708 7.762 9.599 1.00 94.88 98 PHE A N 1
ATOM 738 C CA . PHE A 1 98 ? -0.431 6.368 9.267 1.00 94.88 98 PHE A CA 1
ATOM 739 C C . PHE A 1 98 ? -1.430 5.823 8.244 1.00 94.88 98 PHE A C 1
ATOM 741 O O . PHE A 1 98 ? -2.643 5.797 8.467 1.00 94.88 98 PHE A O 1
ATOM 748 N N . ALA A 1 99 ? -0.927 5.305 7.126 1.00 93.56 99 ALA A N 1
ATOM 749 C CA . ALA A 1 99 ? -1.737 4.525 6.196 1.00 93.56 99 ALA A CA 1
ATOM 750 C C . ALA A 1 99 ? -2.140 3.175 6.832 1.00 93.56 99 ALA A C 1
ATOM 752 O O . ALA A 1 99 ? -1.400 2.637 7.653 1.00 93.56 99 ALA A O 1
ATOM 753 N N . PRO A 1 100 ? -3.2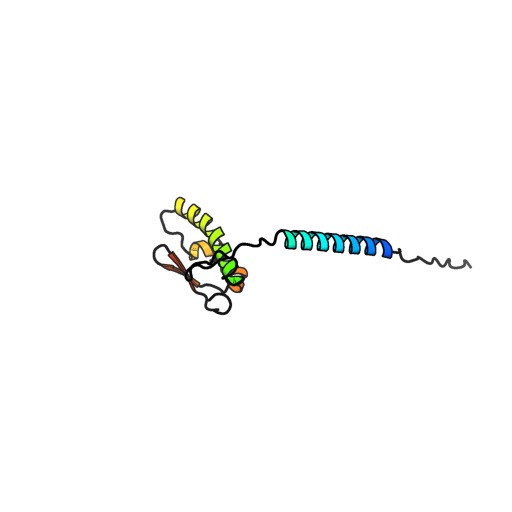95 2.582 6.492 1.00 93.12 100 PRO A N 1
ATOM 754 C CA . PRO A 1 100 ? -4.369 3.099 5.641 1.00 93.12 100 PRO A CA 1
ATOM 755 C C . PRO A 1 100 ? -5.390 3.981 6.397 1.00 93.12 100 PRO A C 1
ATOM 757 O O . PRO A 1 100 ? -6.489 4.209 5.888 1.00 93.12 100 PRO A O 1
ATOM 760 N N . PHE A 1 101 ? -5.081 4.426 7.621 1.00 94.88 101 PHE A N 1
ATOM 761 C CA . PHE A 1 101 ? -6.000 5.181 8.485 1.00 94.88 101 PHE A CA 1
ATOM 762 C C . PHE A 1 101 ? -6.101 6.660 8.096 1.00 94.88 101 PHE A C 1
ATOM 764 O O . PHE A 1 101 ? -7.167 7.265 8.221 1.00 94.88 101 PHE A O 1
ATOM 771 N N . ALA A 1 102 ? -5.011 7.232 7.587 1.00 94.31 102 ALA A N 1
ATOM 772 C CA . ALA A 1 102 ? -4.989 8.577 7.036 1.00 94.31 102 ALA A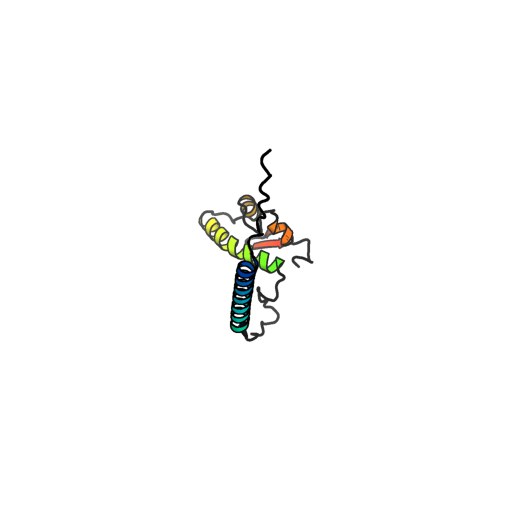 CA 1
ATOM 773 C C . ALA A 1 102 ? -5.830 8.671 5.750 1.00 94.31 102 ALA A C 1
ATOM 775 O O . ALA A 1 102 ? -5.762 7.815 4.866 1.00 94.31 102 ALA A O 1
ATOM 776 N N . GLN A 1 103 ? -6.618 9.741 5.624 1.00 90.75 103 GLN A N 1
ATOM 777 C CA . GLN A 1 103 ? -7.452 9.999 4.445 1.00 90.75 103 GLN A CA 1
ATOM 778 C C . GLN A 1 103 ? -6.653 10.733 3.361 1.00 90.75 103 GLN A C 1
ATOM 780 O O . GLN A 1 103 ? -6.888 11.907 3.075 1.00 90.75 103 GLN A O 1
ATOM 785 N N . ASP A 1 104 ? -5.679 10.041 2.775 1.00 89.75 104 ASP A N 1
ATOM 786 C CA . ASP A 1 104 ? -4.835 10.558 1.699 1.00 89.75 104 ASP A CA 1
ATOM 787 C C . ASP A 1 104 ? -5.150 9.915 0.332 1.00 89.75 104 ASP A C 1
ATOM 789 O O . ASP A 1 104 ? -6.069 9.104 0.172 1.00 89.75 104 ASP A O 1
ATOM 793 N N . ALA A 1 105 ? -4.384 10.293 -0.696 1.00 88.12 105 ALA A N 1
ATOM 794 C CA . ALA A 1 105 ? -4.556 9.752 -2.043 1.00 88.12 105 ALA A CA 1
ATOM 795 C C . ALA A 1 105 ? -4.362 8.224 -2.105 1.00 88.12 105 ALA A C 1
ATOM 797 O O . ALA A 1 105 ? -5.015 7.557 -2.914 1.00 88.12 105 ALA A O 1
ATOM 798 N N . SER A 1 106 ? -3.489 7.668 -1.256 1.00 87.06 106 SER A N 1
ATOM 799 C CA . SER A 1 106 ? -3.249 6.228 -1.196 1.00 87.06 106 SER A CA 1
ATOM 800 C C . SER A 1 106 ? -4.488 5.503 -0.672 1.00 87.06 106 SER A C 1
ATOM 802 O O . SER A 1 106 ? -4.949 4.562 -1.320 1.00 87.06 106 SER A O 1
ATOM 804 N N . SER A 1 107 ? -5.117 6.023 0.386 1.00 87.88 107 SER A N 1
ATOM 805 C CA . SER A 1 107 ? -6.355 5.487 0.958 1.00 87.88 107 SER A CA 1
ATOM 806 C C . SER A 1 107 ? -7.484 5.425 -0.073 1.00 87.88 107 SER A C 1
ATOM 808 O O . SER A 1 107 ? -8.111 4.378 -0.242 1.00 87.88 107 SER A O 1
ATOM 810 N N . VAL A 1 108 ? -7.678 6.487 -0.867 1.00 88.00 108 VAL A N 1
ATOM 811 C CA . VAL A 1 108 ? -8.683 6.506 -1.948 1.00 88.00 108 VAL A CA 1
ATOM 812 C C . VAL A 1 108 ? -8.384 5.448 -3.012 1.00 88.00 108 VAL A C 1
ATOM 814 O O . VAL A 1 108 ? -9.274 4.685 -3.386 1.00 88.00 108 VAL A O 1
ATOM 817 N N . SER A 1 109 ? -7.134 5.360 -3.479 1.00 88.25 109 SER A N 1
ATOM 818 C CA . SER A 1 109 ? -6.733 4.374 -4.499 1.00 88.25 109 SER A CA 1
ATOM 819 C C . SER A 1 109 ? -6.873 2.921 -4.036 1.00 88.25 109 SER A C 1
ATOM 821 O O . SER A 1 109 ? -6.986 2.012 -4.856 1.00 88.25 109 SER A O 1
ATOM 823 N N . ARG A 1 110 ? -6.878 2.718 -2.717 1.00 90.44 110 ARG A N 1
ATOM 824 C CA . ARG A 1 110 ? -6.990 1.425 -2.056 1.00 90.44 110 ARG A CA 1
ATOM 825 C C . ARG A 1 110 ? -8.419 1.098 -1.612 1.00 90.44 110 ARG A C 1
ATOM 827 O O . ARG A 1 110 ? -8.635 0.082 -0.979 1.00 90.44 110 ARG A O 1
ATOM 834 N N . GLY A 1 111 ? -9.405 1.919 -1.961 1.00 89.06 111 GLY A N 1
ATOM 835 C CA . GLY A 1 111 ? -10.821 1.631 -1.719 1.00 89.06 111 GLY A CA 1
ATOM 836 C C . GLY A 1 111 ? -11.460 2.412 -0.569 1.00 89.06 111 GLY A C 1
ATOM 837 O O . GLY A 1 111 ? -12.634 2.203 -0.264 1.00 89.06 111 GLY A O 1
ATOM 838 N N . GLY A 1 112 ? -10.724 3.348 0.037 1.00 90.44 112 GLY A N 1
ATOM 839 C CA . GLY A 1 112 ? -11.262 4.342 0.969 1.00 90.44 112 GLY A CA 1
ATOM 840 C C . GLY A 1 112 ? -11.958 3.718 2.175 1.00 90.44 112 GLY A C 1
ATOM 841 O O . GLY A 1 112 ? -13.106 4.055 2.466 1.00 90.44 112 GLY A O 1
ATOM 842 N N . HIS A 1 113 ? -11.290 2.770 2.839 1.00 92.88 113 HIS A N 1
ATOM 843 C CA . HIS A 1 113 ? -11.872 2.029 3.954 1.00 92.88 113 HIS A CA 1
ATOM 844 C C . HIS A 1 113 ? -12.242 2.962 5.113 1.00 92.88 113 HIS A C 1
ATOM 846 O O . HIS A 1 113 ? -11.423 3.746 5.592 1.00 92.88 113 HIS A O 1
ATOM 852 N N . ALA A 1 114 ? -13.472 2.830 5.607 1.00 92.12 114 ALA A N 1
ATOM 853 C CA . ALA A 1 114 ? -13.898 3.442 6.853 1.00 92.12 114 ALA A CA 1
ATOM 854 C C . ALA A 1 114 ? -13.423 2.571 8.021 1.00 92.12 114 ALA A C 1
ATOM 856 O O . ALA A 1 114 ? -13.909 1.451 8.200 1.00 92.12 114 ALA A O 1
ATOM 857 N N . TRP A 1 115 ? -12.469 3.088 8.796 1.00 94.56 115 TRP A N 1
ATOM 858 C CA . TRP A 1 115 ? -11.863 2.370 9.913 1.00 94.56 115 TRP A CA 1
ATOM 859 C C . TRP A 1 115 ? -12.590 2.632 11.226 1.00 94.56 115 TRP A C 1
ATOM 861 O O . TRP A 1 115 ? -12.825 3.774 11.617 1.00 94.56 115 TRP A O 1
ATOM 871 N N . GLN A 1 116 ? -12.914 1.555 11.929 1.00 94.06 116 GLN A N 1
ATOM 872 C CA . GLN A 1 116 ? -13.520 1.572 13.253 1.00 94.06 116 GLN A CA 1
ATOM 873 C C . GLN A 1 116 ? -12.794 0.577 14.151 1.00 94.06 116 GLN A C 1
ATOM 875 O O . GLN A 1 116 ? -12.264 -0.429 13.682 1.00 94.06 116 GLN A O 1
ATOM 880 N N . MET A 1 117 ? -12.769 0.852 15.451 1.00 93.44 117 MET A N 1
ATOM 881 C CA . MET A 1 117 ? -12.279 -0.106 16.434 1.00 93.44 117 MET A CA 1
ATOM 882 C C . MET A 1 117 ? -13.464 -0.853 17.035 1.00 93.44 117 MET A C 1
ATOM 884 O O . MET A 1 117 ? -14.413 -0.235 17.515 1.00 93.44 117 MET A O 1
ATOM 888 N N . PHE A 1 118 ? -13.389 -2.177 17.024 1.00 91.81 118 PHE A N 1
ATOM 889 C CA . PHE A 1 118 ? -14.313 -3.049 17.729 1.00 91.81 118 PHE A CA 1
ATOM 890 C C . PHE A 1 118 ? -13.519 -3.862 18.753 1.00 91.81 118 PHE A C 1
ATOM 892 O O . PHE A 1 118 ? -12.681 -4.686 18.388 1.00 91.81 118 PHE A O 1
ATOM 899 N N . GLU A 1 119 ? -13.746 -3.577 20.037 1.00 87.19 119 GLU A N 1
ATOM 900 C CA . GLU A 1 119 ? -12.969 -4.101 21.170 1.00 87.19 119 GLU A CA 1
ATOM 901 C C . GLU A 1 119 ? -11.459 -3.799 21.064 1.00 87.19 119 GLU A C 1
ATOM 903 O O . GLU A 1 119 ? -11.013 -2.709 21.413 1.00 87.19 119 GLU A O 1
ATOM 908 N N . GLN A 1 120 ? -10.667 -4.765 20.601 1.00 85.62 120 GLN A N 1
ATOM 909 C CA . GLN A 1 120 ? -9.214 -4.671 20.394 1.00 85.62 120 GLN A CA 1
ATOM 910 C C . GLN A 1 120 ? -8.834 -4.899 18.920 1.00 85.62 120 GLN A C 1
ATOM 912 O O . GLN A 1 120 ? -7.670 -5.126 18.600 1.00 85.62 120 GLN A O 1
ATOM 917 N N . SER A 1 121 ? -9.821 -4.886 18.021 1.00 89.81 121 SER A N 1
ATOM 918 C CA . SER A 1 121 ? -9.652 -5.169 16.597 1.00 89.81 121 SER A CA 1
ATOM 919 C C . SER A 1 121 ? -9.982 -3.948 15.747 1.00 89.81 121 SER A C 1
ATOM 921 O O . SER A 1 121 ? -10.892 -3.181 16.061 1.00 89.81 121 SER A O 1
ATOM 923 N N . TYR A 1 122 ? -9.261 -3.795 14.639 1.00 93.50 122 TYR A N 1
ATOM 924 C CA . TYR A 1 122 ? -9.513 -2.761 13.640 1.00 93.50 122 TYR A CA 1
ATOM 925 C C . TYR A 1 122 ? -10.372 -3.346 12.519 1.00 93.50 122 TYR A C 1
ATOM 927 O O . TYR A 1 122 ? -10.013 -4.358 11.920 1.00 93.50 122 TYR A O 1
ATOM 935 N N . LEU A 1 123 ? -11.498 -2.702 12.230 1.00 93.06 123 LEU A N 1
ATOM 936 C CA . LEU A 1 123 ? -12.410 -3.056 11.151 1.00 93.06 123 LEU A CA 1
ATOM 937 C C . LEU A 1 123 ? -12.381 -1.952 10.094 1.00 93.06 123 LEU A C 1
ATOM 939 O O . LEU A 1 123 ? -12.750 -0.819 10.387 1.00 93.06 123 LEU A O 1
ATOM 943 N N . GLY A 1 124 ? -11.957 -2.287 8.876 1.00 92.56 124 GLY A N 1
ATOM 944 C CA . GLY A 1 124 ? -11.939 -1.368 7.737 1.00 92.56 124 GLY A CA 1
ATOM 945 C C . GLY A 1 124 ? -12.931 -1.801 6.670 1.00 92.56 124 GLY A C 1
ATOM 946 O O . GLY A 1 124 ? -12.686 -2.787 5.979 1.00 92.56 124 GLY A O 1
ATOM 947 N N . LEU A 1 125 ? -14.024 -1.060 6.493 1.00 91.38 125 LEU A N 1
ATOM 948 C CA . LEU A 1 125 ? -15.049 -1.371 5.490 1.00 91.38 125 LEU A CA 1
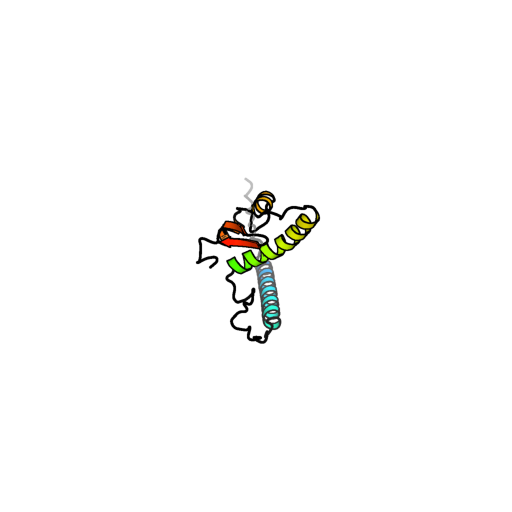ATOM 949 C C . LEU A 1 125 ? -14.901 -0.467 4.264 1.00 91.38 125 LEU A C 1
ATOM 951 O O . LEU A 1 125 ? -14.985 0.754 4.382 1.00 91.38 125 LEU A O 1
ATOM 955 N N . SER A 1 126 ? -14.711 -1.066 3.089 1.00 90.25 126 SER A N 1
ATOM 956 C CA . SER A 1 126 ? -14.716 -0.356 1.805 1.00 90.25 126 SER A CA 1
ATOM 957 C C . SER A 1 126 ? -16.141 -0.231 1.270 1.00 90.25 126 SER A C 1
ATOM 959 O O . SER A 1 126 ? -16.928 -1.173 1.340 1.00 90.25 126 SER A O 1
ATOM 961 N N . GLN A 1 127 ? -16.469 0.925 0.688 1.00 85.88 127 GLN A N 1
ATOM 962 C CA . GLN A 1 127 ? -17.692 1.096 -0.114 1.00 85.88 127 GLN A CA 1
ATOM 963 C C . GLN A 1 127 ? -17.448 0.875 -1.616 1.00 85.88 127 GLN A C 1
ATOM 965 O O . GLN A 1 127 ? -18.339 1.087 -2.438 1.00 85.88 127 GLN A O 1
ATOM 970 N N . THR A 1 128 ? -16.241 0.445 -1.988 1.00 86.12 128 THR A N 1
ATOM 971 C CA . THR A 1 128 ? -15.818 0.204 -3.370 1.00 86.12 128 THR A CA 1
ATOM 972 C C . THR A 1 128 ? -15.408 -1.264 -3.558 1.00 86.12 128 THR A C 1
ATOM 974 O O . THR A 1 128 ? -14.222 -1.569 -3.676 1.00 86.12 128 THR A O 1
ATOM 977 N N . PRO A 1 129 ? -16.378 -2.197 -3.631 1.00 78.50 129 PRO A N 1
ATOM 978 C CA . PRO A 1 129 ? -16.102 -3.638 -3.703 1.00 78.50 129 PRO A CA 1
ATOM 979 C C . PRO A 1 129 ? -15.326 -4.056 -4.961 1.00 78.50 129 PRO A C 1
ATOM 981 O O . PRO A 1 129 ? -14.695 -5.101 -4.982 1.00 78.50 129 PRO A O 1
ATOM 984 N N . ASN A 1 130 ? -15.329 -3.227 -6.011 1.00 78.12 130 ASN A N 1
ATOM 985 C CA . ASN A 1 130 ? -14.514 -3.460 -7.209 1.00 78.12 130 ASN A CA 1
ATOM 986 C C . ASN A 1 130 ? -13.017 -3.153 -7.003 1.00 78.12 130 ASN A C 1
ATOM 988 O O . ASN A 1 130 ? -12.211 -3.488 -7.868 1.00 78.12 130 ASN A O 1
ATOM 992 N N . VAL A 1 131 ? -12.661 -2.452 -5.922 1.00 77.69 131 VAL A N 1
ATOM 993 C CA . VAL A 1 131 ? -11.283 -2.073 -5.573 1.00 77.69 131 VAL A CA 1
ATOM 994 C C . VAL A 1 131 ? -10.794 -2.904 -4.390 1.00 77.69 131 VAL A C 1
ATOM 996 O O . VAL A 1 131 ? -9.683 -3.414 -4.441 1.00 77.69 131 VAL A O 1
ATOM 999 N N . ALA A 1 132 ? -11.622 -3.066 -3.358 1.00 73.06 132 ALA A N 1
ATOM 1000 C CA . ALA A 1 132 ? -11.347 -3.923 -2.209 1.00 73.06 132 ALA A CA 1
ATOM 1001 C C . ALA A 1 132 ? -12.670 -4.527 -1.717 1.00 73.06 132 ALA A C 1
ATOM 1003 O O . ALA A 1 132 ? -13.551 -3.765 -1.293 1.00 73.06 132 ALA A O 1
ATOM 1004 N N . GLY A 1 133 ? -12.827 -5.853 -1.826 1.00 64.06 133 GLY A N 1
ATOM 1005 C CA . GLY A 1 133 ? -14.109 -6.552 -1.651 1.00 64.06 133 GLY A CA 1
ATOM 1006 C C . GLY A 1 133 ? -13.996 -7.971 -1.114 1.00 64.06 133 GLY A C 1
ATOM 1007 O O . GLY A 1 133 ? -13.021 -8.667 -1.455 1.00 64.06 133 GLY A O 1
#

Radius of gyration: 27.54 Å; chains: 1; bounding box: 52×72×79 Å

Organism: Pseudomonas savastanoi pv. glycinea (NCBI:txid318)